Protein AF-A0A392MFS4-F1 (afdb_monomer)

Solvent-accessible surface area (backbone atoms only — not comparable to full-atom values): 7686 Å² total; per-residue (Å²): 94,66,75,61,54,63,69,28,68,50,50,80,44,49,64,61,54,54,52,50,51,74,78,34,101,73,82,87,88,83,79,65,91,85,29,40,59,89,65,44,57,63,48,52,55,49,51,51,30,42,76,70,75,42,29,65,76,42,67,48,78,45,77,26,94,39,60,69,55,13,51,52,50,22,45,50,45,16,55,57,68,74,38,50,62,40,19,36,90,84,20,51,30,9,28,42,44,92,99,48,70,30,62,41,92,83,51,72,31,38,39,34,21,26,37,59,61,59,67,63,48,46,73,75,36,83,75,56,96,79,79,72,135

Radius of gyration: 14.68 Å; Cα contacts (8 Å, |Δi|>4): 190; chains: 1; bounding box: 34×41×33 Å

Secondary structure (DSSP, 8-state):
-HHHHHHSGGGGGHHHHHHHHHH-S-------TTSSHHHHHHHHHHHHHHHTT-GGG--EEEEESSHHHHHHHHHHHHHHTTPPSTTSTT--EEEEETTEEE--SS-SS-EEEEES-HHHHHHH-TT-TT---

Structure (mmCIF, N/CA/C/O backbone):
data_AF-A0A392MFS4-F1
#
_entry.id   AF-A0A392MFS4-F1
#
loop_
_atom_site.group_PDB
_atom_site.id
_atom_site.type_symbol
_atom_site.label_atom_id
_atom_site.label_alt_id
_atom_site.label_comp_id
_atom_site.label_asym_id
_atom_site.label_entity_id
_atom_site.label_seq_id
_atom_site.pdbx_PDB_ins_code
_atom_site.Cartn_x
_atom_site.Cartn_y
_atom_site.Cartn_z
_atom_site.occupancy
_atom_site.B_iso_or_equiv
_atom_site.auth_seq_id
_atom_site.auth_comp_id
_atom_site.auth_asym_id
_atom_site.auth_atom_id
_atom_site.pdbx_PDB_model_num
ATOM 1 N N . MET A 1 1 ? 4.111 15.010 3.323 1.00 79.62 1 MET A N 1
ATOM 2 C CA . MET A 1 1 ? 3.203 14.155 2.524 1.00 79.62 1 MET A CA 1
ATOM 3 C C . MET A 1 1 ? 1.801 13.962 3.119 1.00 79.62 1 MET A C 1
ATOM 5 O O . MET A 1 1 ? 0.850 13.905 2.349 1.00 79.62 1 MET A O 1
ATOM 9 N N . LEU A 1 2 ? 1.613 13.951 4.448 1.00 78.75 2 LEU A N 1
ATOM 10 C CA . LEU A 1 2 ? 0.296 13.723 5.084 1.00 78.75 2 LEU A CA 1
ATOM 11 C C . LEU A 1 2 ? -0.837 14.661 4.619 1.00 78.75 2 LEU A C 1
ATOM 13 O O . LEU A 1 2 ? -1.942 14.196 4.357 1.00 78.75 2 LEU A O 1
ATOM 17 N N . LYS A 1 3 ? -0.561 15.963 4.438 1.00 83.00 3 LYS A N 1
ATOM 18 C CA . LYS A 1 3 ? -1.563 16.927 3.939 1.00 83.00 3 LYS A CA 1
ATOM 19 C C . LYS A 1 3 ? -2.103 16.554 2.555 1.00 83.00 3 LYS A C 1
ATOM 21 O O . LYS A 1 3 ? -3.292 16.689 2.321 1.00 83.00 3 LYS A O 1
ATOM 26 N N . PHE A 1 4 ? -1.246 16.055 1.662 1.00 88.81 4 PHE A N 1
ATOM 27 C CA . PHE A 1 4 ? -1.658 15.614 0.328 1.00 88.81 4 PHE A CA 1
ATOM 28 C C . PHE A 1 4 ? -2.504 14.337 0.401 1.00 88.81 4 PHE A C 1
ATOM 30 O O . PHE A 1 4 ? -3.558 14.268 -0.222 1.00 88.81 4 PHE A O 1
ATOM 37 N N . ARG A 1 5 ? -2.103 13.358 1.224 1.00 88.38 5 ARG A N 1
ATOM 38 C CA . ARG A 1 5 ? -2.870 12.114 1.421 1.00 88.38 5 ARG A CA 1
ATOM 39 C C . ARG A 1 5 ? -4.304 12.396 1.883 1.00 88.38 5 ARG A C 1
ATOM 41 O O . ARG A 1 5 ? -5.233 11.789 1.365 1.00 88.38 5 ARG A O 1
ATOM 48 N N . ALA A 1 6 ? -4.484 13.374 2.773 1.00 87.81 6 ALA A N 1
ATOM 49 C CA . ALA A 1 6 ? -5.797 13.797 3.260 1.00 87.81 6 ALA A CA 1
ATOM 50 C C . ALA A 1 6 ? -6.695 14.446 2.186 1.00 87.81 6 ALA A C 1
ATOM 52 O O . ALA A 1 6 ? -7.910 14.462 2.350 1.00 87.81 6 ALA A O 1
ATOM 53 N N . THR A 1 7 ? -6.125 14.961 1.089 1.00 91.75 7 THR A N 1
ATOM 54 C CA . THR A 1 7 ? -6.908 15.526 -0.029 1.00 91.75 7 THR A CA 1
ATOM 55 C C . THR A 1 7 ? -7.418 14.478 -1.016 1.00 91.75 7 THR A C 1
ATOM 57 O O . THR A 1 7 ? -8.242 14.799 -1.870 1.00 91.75 7 THR A O 1
ATOM 60 N N . LEU A 1 8 ? -6.940 13.232 -0.931 1.00 92.00 8 LEU A N 1
ATOM 61 C CA . LEU A 1 8 ? -7.372 12.175 -1.840 1.00 92.00 8 LEU A CA 1
ATOM 62 C C . LEU A 1 8 ? -8.801 11.732 -1.488 1.00 92.00 8 LEU A C 1
ATOM 64 O O . LEU A 1 8 ? -9.076 11.502 -0.309 1.00 92.00 8 LEU A O 1
ATOM 68 N N . PRO A 1 9 ? -9.692 11.518 -2.477 1.00 93.31 9 PRO A N 1
ATOM 69 C CA . PRO A 1 9 ? -11.083 11.134 -2.220 1.00 93.31 9 PRO A CA 1
ATOM 70 C C . PRO A 1 9 ? -11.230 9.926 -1.285 1.00 93.31 9 PRO A C 1
ATOM 72 O O . PRO A 1 9 ? -12.075 9.925 -0.392 1.00 93.31 9 PRO A O 1
ATOM 75 N N . ILE A 1 10 ? -10.355 8.923 -1.436 1.00 94.75 10 ILE A N 1
ATOM 76 C CA . ILE A 1 10 ? -10.374 7.696 -0.628 1.00 94.75 10 ILE A CA 1
ATOM 77 C C . ILE A 1 10 ? -10.093 7.934 0.864 1.00 94.75 10 ILE A C 1
ATOM 79 O O . ILE A 1 10 ? -10.452 7.094 1.683 1.00 94.75 10 ILE A O 1
ATOM 83 N N . ALA A 1 11 ? -9.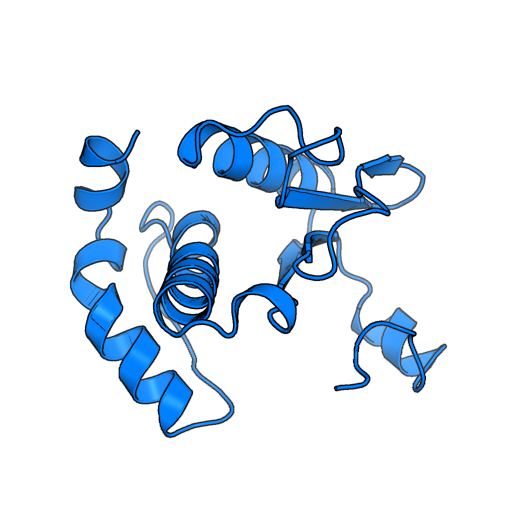466 9.055 1.239 1.00 93.38 11 ALA A N 1
ATOM 84 C CA . ALA A 1 11 ? -9.121 9.346 2.630 1.00 93.38 11 ALA A CA 1
ATOM 85 C C . ALA A 1 11 ? -10.360 9.521 3.515 1.00 93.38 11 ALA A C 1
ATOM 87 O O . ALA A 1 11 ? -10.340 9.117 4.676 1.00 93.38 11 ALA A O 1
ATOM 88 N N . THR A 1 12 ? -11.449 10.052 2.952 1.00 94.06 12 THR A N 1
ATOM 89 C CA . THR A 1 12 ? -12.733 10.199 3.659 1.00 94.06 12 THR A CA 1
ATOM 90 C C . THR A 1 12 ? -13.363 8.855 4.025 1.00 94.06 12 THR A C 1
ATOM 92 O O . THR A 1 12 ? -14.064 8.766 5.025 1.00 94.06 12 THR A O 1
ATOM 95 N N . LEU A 1 13 ? -13.043 7.799 3.271 1.00 94.69 13 LEU A N 1
ATOM 96 C CA . LEU A 1 13 ? -13.571 6.446 3.450 1.00 94.69 13 LEU A CA 1
ATOM 97 C C . LEU A 1 13 ? -12.673 5.561 4.331 1.00 94.69 13 LEU A C 1
ATOM 99 O O . LEU A 1 13 ? -12.950 4.372 4.470 1.00 94.69 13 LEU A O 1
ATOM 103 N N . LYS A 1 14 ? -11.586 6.097 4.919 1.00 94.94 14 LYS A N 1
ATOM 104 C CA . LYS A 1 14 ? -10.637 5.310 5.735 1.00 94.94 14 LYS A CA 1
ATOM 105 C C . LYS A 1 14 ? -11.357 4.519 6.835 1.00 94.94 14 LYS A C 1
ATOM 107 O O . LYS A 1 14 ? -11.104 3.327 6.971 1.00 94.94 14 LYS A O 1
ATOM 112 N N . GLY A 1 15 ? -12.223 5.183 7.606 1.00 95.38 15 GLY A N 1
ATOM 113 C CA . GLY A 1 15 ? -12.939 4.566 8.728 1.00 95.38 15 GLY A CA 1
ATOM 114 C C . GLY A 1 15 ? -13.837 3.416 8.278 1.00 95.38 15 GLY A C 1
ATOM 115 O O . GLY A 1 15 ? -13.697 2.303 8.777 1.00 95.38 15 GLY A O 1
ATOM 116 N N . ASP A 1 16 ? -14.671 3.667 7.269 1.00 95.69 16 ASP A N 1
ATOM 117 C CA . ASP A 1 16 ? -15.605 2.677 6.724 1.00 95.69 16 ASP A CA 1
ATOM 118 C C . ASP A 1 16 ? -14.872 1.455 6.158 1.00 95.69 16 ASP A C 1
ATOM 120 O O . ASP A 1 16 ? -15.244 0.319 6.436 1.00 95.69 16 ASP A O 1
ATOM 124 N N . ILE A 1 17 ? -13.784 1.671 5.408 1.00 95.75 17 ILE A N 1
ATOM 125 C CA . ILE A 1 17 ? -12.961 0.587 4.846 1.00 95.75 17 ILE A CA 1
ATOM 126 C C . ILE A 1 17 ? -12.417 -0.313 5.959 1.00 95.75 17 ILE A C 1
ATOM 128 O O . ILE A 1 17 ? -12.506 -1.536 5.855 1.00 95.75 17 ILE A O 1
ATOM 132 N N . LEU A 1 18 ? -11.854 0.282 7.016 1.00 95.69 18 LEU A N 1
ATOM 133 C CA . LEU A 1 18 ? -11.277 -0.467 8.133 1.00 95.69 18 LEU A CA 1
ATOM 134 C C . LEU A 1 18 ? -12.347 -1.194 8.946 1.00 95.69 18 LEU A C 1
ATOM 136 O O . LEU A 1 18 ? -12.119 -2.327 9.362 1.00 95.69 18 LEU A O 1
ATOM 140 N N . GLN A 1 19 ? -13.511 -0.577 9.153 1.00 96.06 19 GLN A N 1
ATOM 141 C CA . GLN A 1 19 ? -14.619 -1.219 9.851 1.00 96.06 19 GLN A CA 1
ATOM 142 C C . GLN A 1 19 ? -15.157 -2.417 9.061 1.00 96.06 19 GLN A C 1
ATOM 144 O O . GLN A 1 19 ? -15.259 -3.511 9.611 1.00 96.06 19 GLN A O 1
ATOM 149 N N . ILE A 1 20 ? -15.430 -2.248 7.764 1.00 96.12 20 ILE A N 1
ATOM 150 C CA . ILE A 1 20 ? -15.969 -3.331 6.931 1.00 96.12 20 ILE A CA 1
ATOM 151 C C . ILE A 1 20 ? -14.979 -4.501 6.857 1.00 96.12 20 ILE A C 1
ATOM 153 O O . ILE A 1 20 ? -15.406 -5.648 6.951 1.00 96.12 20 ILE A O 1
ATOM 157 N N . LEU A 1 21 ? -13.670 -4.236 6.755 1.00 92.94 21 LEU A N 1
ATOM 158 C CA . LEU A 1 21 ? -12.632 -5.279 6.766 1.00 92.94 21 LEU A CA 1
ATOM 159 C C . LEU A 1 21 ? -12.494 -6.011 8.109 1.00 92.94 21 LEU A C 1
ATOM 161 O O . LEU A 1 21 ? -12.042 -7.150 8.123 1.00 92.94 21 LEU A O 1
ATOM 165 N N . LYS A 1 22 ? -12.866 -5.392 9.237 1.00 92.75 22 LYS A N 1
ATOM 166 C CA . LYS A 1 22 ? -12.910 -6.089 10.538 1.00 92.75 22 LYS A CA 1
ATOM 167 C C . LYS A 1 22 ? -14.065 -7.088 10.610 1.00 92.75 22 LYS A C 1
ATOM 169 O O . LYS A 1 22 ? -13.972 -8.073 11.334 1.00 92.75 22 LYS A O 1
ATOM 174 N N . GLU A 1 23 ? -15.145 -6.817 9.884 1.00 95.81 23 GLU A N 1
ATOM 175 C CA . GLU A 1 23 ? -16.374 -7.616 9.896 1.00 95.81 23 GLU A CA 1
ATOM 176 C C . GLU A 1 23 ? -16.450 -8.617 8.726 1.00 95.81 23 GLU A C 1
ATOM 178 O O . GLU A 1 23 ? -17.281 -9.523 8.754 1.00 95.81 23 GLU A O 1
ATOM 183 N N . ASN A 1 24 ? -15.606 -8.468 7.696 1.00 94.62 24 ASN A N 1
ATOM 184 C CA . ASN A 1 24 ? -15.672 -9.243 6.455 1.00 94.62 24 ASN A CA 1
ATOM 185 C C . ASN A 1 24 ? -14.276 -9.614 5.937 1.00 94.62 24 ASN A C 1
ATOM 187 O O . ASN A 1 24 ? -13.398 -8.761 5.834 1.00 94.62 24 ASN A O 1
ATOM 191 N N . ASP A 1 25 ? -14.118 -10.854 5.466 1.00 92.00 25 ASP A N 1
ATOM 192 C CA . ASP A 1 25 ? -12.864 -11.332 4.858 1.00 92.00 25 ASP A CA 1
ATOM 193 C C . ASP A 1 25 ? -12.561 -10.687 3.492 1.00 92.00 25 ASP A C 1
ATOM 195 O O . ASP A 1 25 ? -11.421 -10.689 3.023 1.00 92.00 25 ASP A O 1
ATOM 199 N N . VAL A 1 26 ? -13.589 -10.162 2.813 1.00 92.94 26 VAL A N 1
ATOM 200 C CA . VAL A 1 26 ? -13.489 -9.632 1.448 1.00 92.94 26 VAL A CA 1
ATOM 201 C C . VAL A 1 26 ? -14.183 -8.278 1.351 1.00 92.94 26 VAL A C 1
ATOM 203 O O . VAL A 1 26 ? -15.360 -8.142 1.675 1.00 92.94 26 VAL A O 1
ATOM 206 N N . LEU A 1 27 ? -13.464 -7.288 0.815 1.00 93.31 27 LEU A N 1
ATOM 207 C CA . LEU A 1 27 ? -13.977 -5.954 0.507 1.00 93.31 27 LEU A CA 1
ATOM 208 C C . LEU A 1 27 ? -13.708 -5.604 -0.961 1.00 93.31 27 LEU A C 1
ATOM 210 O O . LEU A 1 27 ? -12.587 -5.744 -1.454 1.00 93.31 27 LEU A O 1
ATOM 214 N N . VAL A 1 28 ? -14.722 -5.067 -1.641 1.00 93.94 28 VAL A N 1
ATOM 215 C CA . VAL A 1 28 ? -14.586 -4.498 -2.988 1.00 93.94 28 VAL A CA 1
ATOM 216 C C . VAL A 1 28 ? -14.559 -2.975 -2.891 1.00 93.94 28 VAL A C 1
ATOM 218 O O . VAL A 1 28 ? -15.553 -2.350 -2.536 1.00 93.94 28 VAL A O 1
ATOM 221 N N . VAL A 1 29 ? -13.420 -2.366 -3.235 1.00 91.75 29 VAL A N 1
ATOM 222 C CA . VAL A 1 29 ? -13.252 -0.904 -3.229 1.00 91.75 29 VAL A CA 1
ATOM 223 C C . VAL A 1 29 ? -13.338 -0.355 -4.651 1.00 91.75 29 VAL A C 1
ATOM 225 O O . VAL A 1 29 ? -12.399 -0.474 -5.443 1.00 91.75 29 VAL A O 1
ATOM 228 N N . CYS A 1 30 ? -14.451 0.304 -4.963 1.00 92.94 30 CYS A N 1
ATOM 229 C CA . CYS A 1 30 ? -14.670 0.980 -6.240 1.00 92.94 30 CYS A CA 1
ATOM 230 C C . CYS A 1 30 ? -14.317 2.470 -6.149 1.00 92.94 30 CYS A C 1
ATOM 232 O O . CYS A 1 30 ? -14.504 3.115 -5.123 1.00 92.94 30 CYS A O 1
ATOM 234 N N . GLY A 1 31 ? -13.807 3.042 -7.238 1.00 90.12 31 GLY A N 1
ATOM 235 C CA . GLY A 1 31 ? -13.586 4.484 -7.336 1.00 90.12 31 GLY A CA 1
ATOM 236 C C . GLY A 1 31 ? -12.818 4.859 -8.594 1.00 90.12 31 GLY A C 1
ATOM 237 O O . GLY A 1 31 ? -12.182 4.007 -9.215 1.00 90.12 31 GLY A O 1
ATOM 238 N N . GLU A 1 32 ? -12.799 6.141 -8.929 1.00 92.56 32 GLU A N 1
ATOM 239 C CA . GLU A 1 32 ? -12.172 6.648 -10.154 1.00 92.56 32 GLU A CA 1
ATOM 240 C C . GLU A 1 32 ? -10.637 6.545 -10.149 1.00 92.56 32 GLU A C 1
ATOM 242 O O . GLU A 1 32 ? -9.987 6.425 -9.102 1.00 92.56 32 GLU A O 1
ATOM 247 N N . THR A 1 33 ? -10.021 6.570 -11.331 1.00 90.38 33 THR A N 1
ATOM 248 C CA . THR A 1 33 ? -8.560 6.674 -11.456 1.00 90.38 33 THR A CA 1
ATOM 249 C C . THR A 1 33 ? -8.078 7.958 -10.781 1.00 90.38 33 THR A C 1
ATOM 251 O O . THR A 1 33 ? -8.679 9.010 -10.944 1.00 90.38 33 THR A O 1
ATOM 254 N N . GLY A 1 34 ? -6.999 7.878 -9.999 1.00 90.00 34 GLY A N 1
ATOM 255 C CA . GLY A 1 34 ? -6.495 9.024 -9.231 1.00 90.00 34 GLY A CA 1
ATOM 256 C C . GLY A 1 34 ? -7.158 9.222 -7.864 1.00 90.00 34 GLY A C 1
ATOM 257 O O . GLY A 1 34 ? -6.667 10.020 -7.075 1.00 90.00 34 GLY A O 1
ATOM 258 N N . SER A 1 35 ? -8.181 8.435 -7.507 1.00 92.31 35 SER A N 1
ATOM 259 C CA . SER A 1 35 ? -8.829 8.548 -6.189 1.00 92.31 35 SER A CA 1
ATOM 260 C C . SER A 1 35 ? -7.945 8.135 -5.000 1.00 92.31 35 SER A C 1
ATOM 262 O O . SER A 1 35 ? -8.325 8.352 -3.854 1.00 92.31 35 SER A O 1
ATOM 264 N N . GLY A 1 36 ? -6.779 7.529 -5.260 1.00 92.94 36 GLY A N 1
ATOM 265 C CA . GLY A 1 36 ? -5.801 7.127 -4.243 1.00 92.94 36 GLY A CA 1
ATOM 266 C C . GLY A 1 36 ? -5.888 5.670 -3.778 1.00 92.94 36 GLY A C 1
ATOM 267 O O . GLY A 1 36 ? -5.116 5.278 -2.915 1.00 92.94 36 GLY A O 1
ATOM 268 N N . LYS A 1 37 ? -6.778 4.838 -4.341 1.00 93.88 37 LYS A N 1
ATOM 269 C CA . LYS A 1 37 ? -7.007 3.447 -3.877 1.00 93.88 37 LYS A CA 1
ATOM 270 C C . LYS A 1 37 ? -5.721 2.633 -3.708 1.00 93.88 37 LYS A C 1
ATOM 272 O O . LYS A 1 37 ? -5.451 2.119 -2.632 1.00 93.88 37 LYS A O 1
ATOM 277 N N . THR A 1 38 ? -4.924 2.549 -4.773 1.00 92.88 38 THR A N 1
ATOM 278 C CA . THR A 1 38 ? -3.729 1.697 -4.845 1.00 92.88 38 THR A CA 1
ATOM 279 C C . THR A 1 38 ? -2.633 2.105 -3.863 1.00 92.88 38 THR A C 1
ATOM 281 O O . THR A 1 38 ? -1.900 1.241 -3.394 1.00 92.88 38 THR A O 1
ATOM 284 N N . THR A 1 39 ? -2.519 3.398 -3.549 1.00 93.44 39 THR A N 1
ATOM 285 C CA . THR A 1 39 ? -1.502 3.896 -2.617 1.00 93.44 39 THR A CA 1
ATOM 286 C C . THR A 1 39 ? -2.022 3.961 -1.185 1.00 93.44 39 THR A C 1
ATOM 288 O O . THR A 1 39 ? -1.265 3.662 -0.272 1.00 93.44 39 THR A O 1
ATOM 291 N N . GLN A 1 40 ? -3.292 4.313 -0.959 1.00 95.06 40 GLN A N 1
ATOM 292 C CA . GLN A 1 40 ? -3.794 4.639 0.381 1.00 95.06 40 GLN A CA 1
ATOM 293 C C . GLN A 1 40 ? -4.471 3.483 1.117 1.00 95.06 40 GLN A C 1
ATOM 295 O O . GLN A 1 40 ? -4.187 3.303 2.295 1.00 95.06 40 GLN A O 1
ATOM 300 N N . VAL A 1 41 ? -5.331 2.690 0.461 1.00 94.88 41 VAL A N 1
ATOM 301 C CA . VAL A 1 41 ? -6.071 1.594 1.133 1.00 94.88 41 VAL A CA 1
ATOM 302 C C . VAL A 1 41 ? -5.129 0.662 1.894 1.00 94.88 41 VAL A C 1
ATOM 304 O O . VAL A 1 41 ? -5.376 0.388 3.067 1.00 94.88 41 VAL A O 1
ATOM 307 N N . PRO A 1 42 ? -4.010 0.227 1.297 1.00 93.56 42 PRO A N 1
ATOM 308 C CA . PRO A 1 42 ? -3.124 -0.677 1.998 1.00 93.56 42 PRO A CA 1
ATOM 309 C C . PRO A 1 42 ? -2.353 0.000 3.145 1.00 93.56 42 PRO A C 1
ATOM 311 O O . PRO A 1 42 ? -2.087 -0.631 4.165 1.00 93.56 42 PRO A O 1
ATOM 314 N N . GLN A 1 43 ? -2.036 1.295 3.009 1.00 93.31 43 GLN A N 1
ATOM 315 C CA . GLN A 1 43 ? -1.452 2.082 4.097 1.00 93.31 43 GLN A CA 1
ATOM 316 C C . GLN A 1 43 ? -2.432 2.229 5.264 1.00 93.31 43 GLN A C 1
ATOM 318 O O . GLN A 1 43 ? -2.000 2.159 6.403 1.00 93.31 43 GLN A O 1
ATOM 323 N N . PHE A 1 44 ? -3.737 2.376 5.009 1.00 94.88 44 PHE A N 1
ATOM 324 C CA . PHE A 1 44 ? -4.738 2.444 6.077 1.00 94.88 44 PHE A CA 1
ATOM 325 C C . PHE A 1 44 ? -4.751 1.175 6.927 1.00 94.88 44 PHE A C 1
ATOM 327 O O . PHE A 1 44 ? -4.784 1.277 8.148 1.00 94.88 44 PHE A O 1
ATOM 334 N N . ILE A 1 45 ? -4.685 0.005 6.284 1.00 93.44 45 ILE A N 1
ATOM 335 C CA . ILE A 1 45 ? -4.643 -1.297 6.966 1.00 93.44 45 ILE A CA 1
ATOM 336 C C . ILE A 1 45 ? -3.351 -1.428 7.779 1.00 93.44 45 ILE A C 1
ATOM 338 O O . ILE A 1 45 ? -3.386 -1.841 8.935 1.00 93.44 45 ILE A O 1
ATOM 342 N N . LEU A 1 46 ? -2.208 -1.055 7.193 1.00 91.31 46 LEU A N 1
ATOM 343 C CA . LEU A 1 46 ? -0.924 -1.098 7.892 1.00 91.31 46 LEU A CA 1
ATOM 344 C C . LEU A 1 46 ? -0.911 -0.168 9.111 1.00 91.31 46 LEU A C 1
ATOM 346 O O . LEU A 1 46 ? -0.517 -0.596 10.192 1.00 91.31 46 LEU A O 1
ATOM 350 N N . ASP A 1 47 ? -1.349 1.079 8.932 1.00 92.75 47 ASP A N 1
ATOM 351 C CA . ASP A 1 47 ? -1.387 2.091 9.986 1.00 92.75 47 ASP A CA 1
ATOM 352 C C . ASP A 1 47 ? -2.297 1.624 11.143 1.00 92.75 47 ASP A C 1
ATOM 354 O O . ASP A 1 47 ? -1.864 1.650 12.290 1.00 92.75 47 ASP A O 1
ATOM 358 N N . GLU A 1 48 ? -3.485 1.075 10.854 1.00 93.88 48 GLU A N 1
ATOM 359 C CA . GLU A 1 48 ? -4.395 0.505 11.868 1.00 93.88 48 GLU A CA 1
ATOM 360 C C . GLU A 1 48 ? -3.755 -0.657 12.647 1.00 93.88 48 GLU A C 1
ATOM 362 O O . GLU A 1 48 ? -3.877 -0.739 13.871 1.00 93.88 48 GLU A O 1
ATOM 367 N N . MET A 1 49 ? -3.053 -1.561 11.957 1.00 90.75 49 MET A N 1
ATOM 368 C CA . MET A 1 49 ? -2.388 -2.696 12.602 1.00 90.75 49 MET A CA 1
ATOM 369 C C . MET A 1 49 ? -1.226 -2.242 13.489 1.00 90.75 49 MET A C 1
ATOM 371 O O . MET A 1 49 ? -1.041 -2.792 14.576 1.00 90.75 49 MET A O 1
ATOM 375 N N . ILE A 1 50 ? -0.461 -1.232 13.061 1.00 89.94 50 ILE A N 1
ATOM 376 C CA . ILE A 1 50 ? 0.599 -0.616 13.870 1.00 89.94 50 ILE A CA 1
ATOM 377 C C . ILE A 1 50 ? -0.005 0.062 15.106 1.00 89.94 50 ILE A C 1
ATOM 379 O O . ILE A 1 50 ? 0.445 -0.213 16.218 1.00 89.94 50 ILE A O 1
ATOM 383 N N . GLU A 1 51 ? -1.037 0.890 14.927 1.00 92.00 51 GLU A N 1
ATOM 384 C CA . GLU A 1 51 ? -1.740 1.595 16.010 1.00 92.00 51 GLU A CA 1
ATOM 385 C C . GLU A 1 51 ? -2.363 0.616 17.019 1.00 92.00 51 GLU A C 1
ATOM 387 O O . GLU A 1 51 ? -2.331 0.856 18.224 1.00 92.00 51 GLU A O 1
ATOM 392 N N . SER A 1 52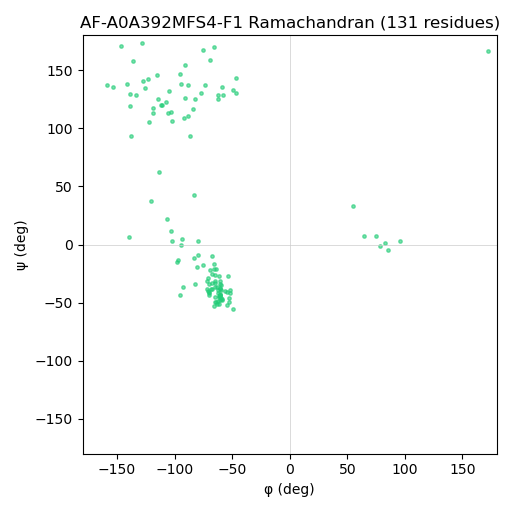 ? -2.836 -0.538 16.544 1.00 91.81 52 SER A N 1
ATOM 393 C CA . SER A 1 52 ? -3.390 -1.610 17.379 1.00 91.81 52 SER A CA 1
ATOM 394 C C . SER A 1 52 ? -2.326 -2.496 18.044 1.00 91.81 52 SER A C 1
ATOM 396 O O . SER A 1 52 ? -2.680 -3.488 18.677 1.00 91.81 52 SER A O 1
ATOM 398 N N . GLY A 1 53 ? -1.029 -2.215 17.873 1.00 89.50 53 GLY A N 1
ATOM 399 C CA . GLY A 1 53 ? 0.071 -3.013 18.436 1.00 89.50 53 GLY A CA 1
ATOM 400 C C . GLY A 1 53 ? 0.329 -4.353 17.732 1.00 89.50 53 GLY A C 1
ATOM 401 O O . GLY A 1 53 ? 1.164 -5.135 18.179 1.00 89.50 53 GLY A O 1
ATOM 402 N N . HIS A 1 54 ? -0.345 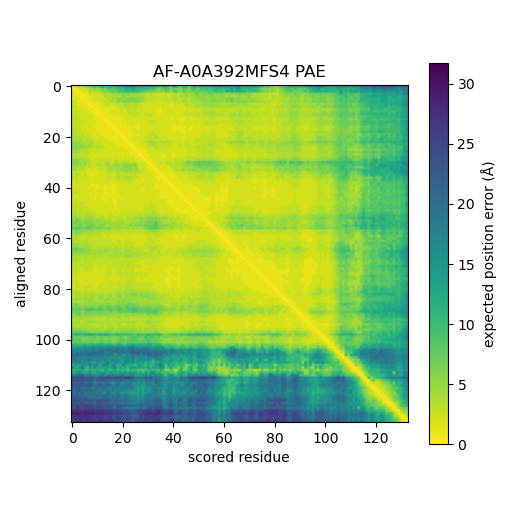-4.615 16.611 1.00 87.12 54 HIS A N 1
ATOM 403 C CA . HIS A 1 54 ? -0.228 -5.841 15.814 1.00 87.12 54 HIS A CA 1
ATOM 404 C C . HIS A 1 54 ? 0.606 -5.645 14.539 1.00 87.12 54 HIS A C 1
ATOM 406 O O . HIS A 1 54 ? 0.637 -6.524 13.678 1.00 87.12 54 HIS A O 1
ATOM 412 N N . GLY A 1 55 ? 1.304 -4.511 14.410 1.00 83.94 55 GLY A N 1
ATOM 413 C CA . GLY A 1 55 ? 2.088 -4.166 13.223 1.00 83.94 55 GLY A CA 1
ATOM 414 C C . GLY A 1 55 ? 3.056 -5.278 12.824 1.00 83.94 55 GLY A C 1
ATOM 415 O O . GLY A 1 55 ? 3.110 -5.633 11.650 1.00 83.94 55 GLY A O 1
ATOM 416 N N . GLY A 1 56 ? 3.730 -5.903 13.799 1.00 81.50 56 GLY A N 1
ATOM 417 C CA . GLY A 1 56 ? 4.657 -7.030 13.609 1.00 81.50 56 GLY A CA 1
ATOM 418 C C . GLY A 1 56 ? 4.078 -8.229 12.847 1.00 81.50 56 GLY A C 1
ATOM 419 O O . GLY A 1 56 ? 4.818 -8.931 12.174 1.00 81.50 56 GLY A O 1
ATOM 420 N N . HIS A 1 57 ? 2.763 -8.439 12.899 1.00 81.44 57 HIS A N 1
ATOM 421 C CA . HIS A 1 57 ? 2.085 -9.559 12.237 1.00 81.44 57 HIS A CA 1
ATOM 422 C C . HIS A 1 57 ? 1.376 -9.143 10.937 1.00 81.44 57 HIS A C 1
ATOM 424 O O . HIS A 1 57 ? 0.695 -9.948 10.305 1.00 81.44 57 HIS A O 1
ATOM 430 N N . CYS A 1 58 ? 1.502 -7.878 10.525 1.00 84.50 58 CYS A N 1
ATOM 431 C CA . CYS A 1 58 ? 0.832 -7.354 9.344 1.00 84.50 58 CYS A CA 1
ATOM 432 C C . CYS A 1 58 ? 1.685 -7.567 8.087 1.00 84.50 58 CYS A C 1
ATOM 434 O O . CYS A 1 58 ? 2.715 -6.918 7.899 1.00 84.50 58 CYS A O 1
ATOM 436 N N . ASN A 1 59 ? 1.230 -8.453 7.200 1.00 83.56 59 ASN A N 1
ATOM 437 C CA . ASN A 1 59 ? 1.839 -8.683 5.893 1.00 83.56 59 ASN A CA 1
ATOM 438 C C . ASN A 1 59 ? 0.831 -8.357 4.789 1.00 83.56 59 ASN A C 1
ATOM 440 O O . ASN A 1 59 ? -0.181 -9.045 4.638 1.00 83.56 59 ASN A O 1
ATOM 444 N N . ILE A 1 60 ? 1.109 -7.312 4.007 1.00 87.50 60 ILE A N 1
ATOM 445 C CA . ILE A 1 60 ? 0.199 -6.836 2.962 1.00 87.50 60 ILE A CA 1
ATOM 446 C C . ILE A 1 60 ? 0.840 -7.047 1.598 1.00 87.50 60 ILE A C 1
ATOM 448 O O . ILE A 1 60 ? 1.934 -6.557 1.311 1.00 87.50 60 ILE A O 1
ATOM 452 N N . ILE A 1 61 ? 0.114 -7.741 0.724 1.00 88.12 61 ILE A N 1
ATOM 453 C CA . ILE A 1 61 ? 0.520 -7.974 -0.658 1.00 88.12 61 ILE A CA 1
ATOM 454 C C . ILE A 1 61 ? -0.425 -7.216 -1.579 1.00 88.12 61 ILE A C 1
ATOM 456 O O . ILE A 1 61 ? -1.623 -7.482 -1.621 1.00 88.12 61 ILE A O 1
ATOM 460 N N . CYS A 1 62 ? 0.132 -6.302 -2.367 1.00 87.69 62 CYS A N 1
ATOM 461 C CA . CYS A 1 62 ? -0.611 -5.573 -3.387 1.00 87.69 62 CYS A CA 1
ATOM 462 C C . CYS A 1 62 ? -0.159 -5.996 -4.775 1.00 87.69 62 CYS A C 1
ATOM 464 O O . CYS A 1 62 ? 1.003 -5.827 -5.141 1.00 87.69 62 CYS A O 1
ATOM 466 N N . THR A 1 63 ? -1.079 -6.524 -5.572 1.00 86.81 63 THR A N 1
ATOM 467 C CA . THR A 1 63 ? -0.775 -6.980 -6.927 1.00 86.81 63 THR A CA 1
ATOM 468 C C . THR A 1 63 ? -0.924 -5.856 -7.944 1.00 86.81 63 THR A C 1
ATOM 470 O O . THR A 1 63 ? -1.905 -5.116 -7.918 1.00 86.81 63 THR A O 1
ATOM 473 N N . GLN A 1 64 ? 0.016 -5.758 -8.877 1.00 87.75 64 GLN A N 1
ATOM 474 C CA . GLN A 1 64 ? -0.030 -4.848 -10.018 1.00 87.75 64 GLN A CA 1
ATOM 475 C C . GLN A 1 64 ? 0.099 -5.632 -11.331 1.00 87.75 64 GLN A C 1
ATOM 477 O O . GLN A 1 64 ? 0.877 -6.585 -11.404 1.00 87.75 64 GLN A O 1
ATOM 482 N N . PRO A 1 65 ? -0.612 -5.238 -12.401 1.00 85.31 65 PRO A N 1
ATOM 483 C CA . PRO A 1 65 ? -0.542 -5.936 -13.685 1.00 85.31 65 PRO A CA 1
ATOM 484 C C . PRO A 1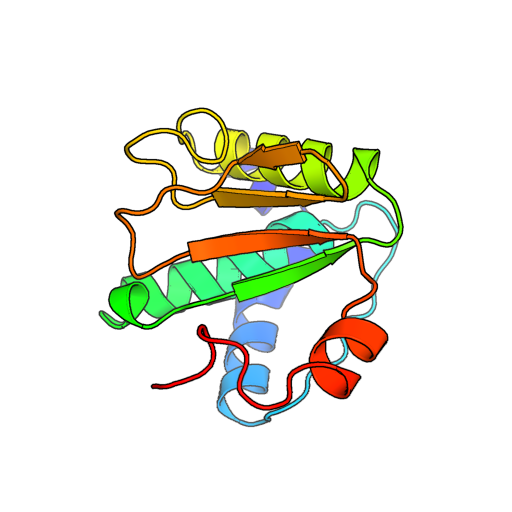 65 ? 0.750 -5.644 -14.464 1.00 85.31 65 PRO A C 1
ATOM 486 O O . PRO A 1 65 ? 1.086 -6.364 -15.399 1.00 85.31 65 PRO A O 1
ATOM 489 N N . ARG A 1 66 ? 1.481 -4.571 -14.125 1.00 88.69 66 ARG A N 1
ATOM 490 C CA . ARG A 1 66 ? 2.682 -4.129 -14.856 1.00 88.69 66 ARG A CA 1
ATOM 491 C C . ARG A 1 66 ? 3.871 -3.958 -13.918 1.00 88.69 66 ARG A C 1
ATOM 493 O O . ARG A 1 66 ? 3.724 -3.394 -12.838 1.00 88.69 66 ARG A O 1
ATOM 500 N N . ARG A 1 67 ? 5.066 -4.360 -14.378 1.00 88.25 67 ARG A N 1
ATOM 501 C CA . ARG A 1 67 ? 6.337 -4.230 -13.631 1.00 88.25 67 ARG A CA 1
ATOM 502 C C . ARG A 1 67 ? 6.616 -2.812 -13.174 1.00 88.25 67 ARG A C 1
ATOM 504 O O . ARG A 1 67 ? 6.801 -2.589 -11.985 1.00 88.25 67 ARG A O 1
ATOM 511 N N . ILE A 1 68 ? 6.556 -1.868 -14.106 1.00 90.56 68 ILE A N 1
ATOM 512 C CA . ILE A 1 68 ? 6.805 -0.460 -13.804 1.00 90.56 68 ILE A CA 1
ATOM 513 C C . ILE A 1 68 ? 5.820 0.095 -12.768 1.00 90.56 68 ILE A C 1
ATOM 515 O O . ILE A 1 68 ? 6.229 0.866 -11.918 1.00 90.56 68 ILE A O 1
ATOM 519 N N . ALA A 1 69 ? 4.561 -0.366 -12.775 1.00 90.62 69 ALA A N 1
ATOM 520 C CA . ALA A 1 69 ? 3.560 0.065 -11.805 1.00 90.62 69 ALA A CA 1
ATOM 521 C C . ALA A 1 69 ? 3.854 -0.466 -10.394 1.00 90.62 69 ALA A C 1
ATOM 523 O O . ALA A 1 69 ? 3.705 0.273 -9.430 1.00 90.62 69 ALA A O 1
ATOM 524 N N . ALA A 1 70 ? 4.296 -1.721 -10.253 1.00 88.88 70 ALA A N 1
ATOM 525 C CA . ALA A 1 70 ? 4.677 -2.258 -8.943 1.00 88.88 70 ALA A CA 1
ATOM 526 C C . ALA A 1 70 ? 5.847 -1.486 -8.324 1.00 88.88 70 ALA A C 1
ATOM 528 O O . ALA A 1 70 ? 5.783 -1.127 -7.152 1.00 88.88 70 ALA A O 1
ATOM 529 N N . ILE A 1 71 ? 6.877 -1.207 -9.127 1.00 91.12 71 ILE A N 1
ATOM 530 C CA . ILE A 1 71 ? 8.065 -0.466 -8.690 1.00 91.12 71 ILE A CA 1
ATOM 531 C C . ILE A 1 71 ? 7.678 0.974 -8.335 1.00 91.12 71 ILE A C 1
ATOM 533 O O . ILE A 1 71 ? 7.886 1.399 -7.203 1.00 91.12 71 ILE A O 1
ATOM 537 N N . SER A 1 72 ? 7.011 1.689 -9.249 1.00 93.56 72 SER A N 1
ATOM 538 C CA . SER A 1 72 ? 6.660 3.098 -9.042 1.00 93.56 72 SER A CA 1
ATOM 539 C C . SER A 1 72 ? 5.710 3.308 -7.865 1.00 93.56 72 SER A C 1
ATOM 541 O O . SER A 1 72 ? 5.794 4.316 -7.172 1.00 93.56 72 SER A O 1
ATOM 543 N N . VAL A 1 73 ? 4.769 2.382 -7.642 1.00 93.81 73 VAL A N 1
ATOM 544 C CA . VAL A 1 73 ? 3.857 2.463 -6.495 1.00 93.81 73 VAL A CA 1
ATOM 545 C C . VAL A 1 73 ? 4.615 2.203 -5.195 1.00 93.81 73 VAL A C 1
ATOM 547 O O . VAL A 1 73 ? 4.391 2.932 -4.235 1.00 93.81 73 VAL A O 1
ATOM 550 N N . ALA A 1 74 ? 5.527 1.226 -5.158 1.00 91.75 74 ALA A N 1
ATOM 551 C CA . ALA A 1 74 ? 6.353 0.979 -3.978 1.00 91.75 74 ALA A CA 1
ATOM 552 C C . ALA A 1 74 ? 7.213 2.199 -3.622 1.00 91.75 74 ALA A C 1
ATOM 554 O O . ALA A 1 74 ? 7.198 2.642 -2.478 1.00 91.75 74 ALA A O 1
ATOM 555 N N . GLU A 1 75 ? 7.896 2.785 -4.606 1.00 93.38 75 GLU A N 1
ATOM 556 C CA . GLU A 1 75 ? 8.690 4.007 -4.422 1.00 93.38 75 GLU A CA 1
ATOM 557 C C . GLU A 1 75 ? 7.823 5.173 -3.945 1.00 93.38 75 GLU A C 1
ATOM 559 O O . GLU A 1 75 ? 8.164 5.849 -2.976 1.00 93.38 75 GLU A O 1
ATOM 564 N N . ARG A 1 76 ? 6.659 5.373 -4.576 1.00 93.62 76 ARG A N 1
ATOM 565 C CA . ARG A 1 76 ? 5.717 6.426 -4.189 1.00 93.62 76 ARG A CA 1
ATOM 566 C C . ARG A 1 76 ? 5.226 6.261 -2.755 1.00 93.62 76 ARG A C 1
ATOM 568 O O . ARG A 1 76 ? 5.099 7.251 -2.044 1.00 93.62 76 ARG A O 1
ATOM 575 N N . VAL A 1 77 ? 4.910 5.037 -2.341 1.00 93.69 77 VAL A N 1
ATOM 576 C CA . VAL A 1 77 ? 4.405 4.763 -0.991 1.00 93.69 77 VAL A CA 1
ATOM 577 C C . VAL A 1 77 ? 5.516 4.910 0.048 1.00 93.69 77 VAL A C 1
ATOM 579 O O . VAL A 1 77 ? 5.254 5.482 1.100 1.00 93.69 77 VAL A O 1
ATOM 582 N N . ALA A 1 78 ? 6.751 4.494 -0.251 1.00 92.12 78 ALA A N 1
ATOM 583 C CA . ALA A 1 78 ? 7.899 4.757 0.620 1.00 92.12 78 ALA A CA 1
ATOM 584 C C . ALA A 1 78 ? 8.107 6.270 0.832 1.00 92.12 78 ALA A C 1
ATOM 586 O O . ALA A 1 78 ? 8.179 6.732 1.971 1.00 92.12 78 ALA A O 1
ATOM 587 N N . ASP A 1 79 ? 8.074 7.059 -0.246 1.00 93.12 79 ASP A N 1
ATOM 588 C CA . ASP A 1 79 ? 8.177 8.524 -0.193 1.00 93.12 79 ASP A CA 1
ATOM 589 C C . ASP A 1 79 ? 7.014 9.167 0.593 1.00 93.12 79 ASP A C 1
ATOM 591 O O . ASP A 1 79 ? 7.208 10.038 1.443 1.00 93.12 79 ASP A O 1
ATOM 595 N N . GLU A 1 80 ? 5.782 8.685 0.401 1.00 92.81 80 GLU A N 1
ATOM 596 C CA . GLU A 1 80 ? 4.612 9.137 1.167 1.00 92.81 80 GLU A CA 1
ATOM 597 C C . GLU A 1 80 ? 4.723 8.881 2.678 1.00 92.81 80 GLU A C 1
ATOM 599 O O . GLU A 1 80 ? 4.114 9.625 3.463 1.00 92.81 80 GLU A O 1
ATOM 604 N N . ARG A 1 81 ? 5.491 7.860 3.074 1.00 90.44 81 ARG A N 1
ATOM 605 C CA . ARG A 1 81 ? 5.776 7.482 4.466 1.00 90.44 81 ARG A CA 1
ATOM 606 C C . ARG A 1 81 ? 7.078 8.073 5.008 1.00 90.44 81 ARG A C 1
ATOM 608 O O . ARG A 1 81 ? 7.380 7.866 6.179 1.00 90.44 81 ARG A O 1
ATOM 615 N N . CYS A 1 82 ? 7.804 8.846 4.198 1.00 92.56 82 CYS A N 1
ATOM 616 C CA . CYS A 1 82 ? 9.144 9.338 4.524 1.00 92.56 82 CYS A CA 1
ATOM 617 C C . CYS A 1 82 ? 10.120 8.198 4.879 1.00 92.56 82 CYS A C 1
ATOM 619 O O . CYS A 1 82 ? 10.995 8.365 5.729 1.00 92.56 82 CYS A O 1
ATOM 621 N N . GLU A 1 83 ? 9.948 7.037 4.249 1.00 90.19 83 GLU A N 1
ATOM 622 C CA . GLU A 1 83 ? 10.824 5.879 4.398 1.00 90.19 83 GLU A CA 1
ATOM 623 C C . GLU A 1 83 ? 11.938 5.916 3.339 1.00 90.19 83 GLU A C 1
ATOM 625 O O . GLU A 1 83 ? 11.767 6.514 2.270 1.00 90.19 83 GLU A O 1
ATOM 630 N N . PRO A 1 84 ? 13.095 5.283 3.604 1.00 90.94 84 PRO A N 1
ATOM 631 C CA . PRO A 1 84 ? 14.123 5.116 2.588 1.00 90.94 84 PRO A CA 1
ATOM 632 C C . PRO A 1 84 ? 13.623 4.204 1.453 1.00 90.94 84 PRO A C 1
ATOM 634 O O . PRO A 1 84 ? 12.553 3.590 1.537 1.00 90.94 84 PRO A O 1
ATOM 637 N N . SER A 1 85 ? 14.394 4.147 0.363 1.00 90.25 85 SER A N 1
ATOM 638 C CA . SER A 1 85 ? 14.023 3.435 -0.868 1.00 90.25 85 SER A CA 1
ATOM 639 C C . SER A 1 85 ? 13.490 2.023 -0.588 1.00 90.25 85 SER A C 1
ATOM 641 O O . SER A 1 85 ? 14.038 1.355 0.292 1.00 90.25 85 SER A O 1
ATOM 643 N N . PRO A 1 86 ? 12.492 1.525 -1.344 1.00 89.44 86 PRO A N 1
ATOM 644 C CA . PRO A 1 86 ? 11.903 0.219 -1.074 1.00 89.44 86 PRO A CA 1
ATOM 645 C C . PRO A 1 86 ? 12.963 -0.871 -0.897 1.00 89.44 86 PRO A C 1
ATOM 647 O O . PRO A 1 86 ? 13.894 -0.970 -1.693 1.00 89.44 86 PRO A O 1
ATOM 650 N N . GLY A 1 87 ? 12.825 -1.688 0.143 1.00 84.56 87 GLY A N 1
ATOM 651 C CA . GLY A 1 87 ? 13.729 -2.799 0.437 1.00 84.56 87 GLY A CA 1
ATOM 652 C C . GLY A 1 87 ? 15.069 -2.447 1.092 1.00 84.56 87 GLY A C 1
ATOM 653 O O . GLY A 1 87 ? 15.817 -3.377 1.389 1.00 84.56 87 GLY A O 1
ATOM 654 N N . SER A 1 88 ? 15.378 -1.171 1.344 1.00 86.81 88 SER A N 1
ATOM 655 C CA . SER A 1 88 ? 16.537 -0.793 2.162 1.00 86.81 88 SER A CA 1
ATOM 656 C C . SER A 1 88 ? 16.286 -1.027 3.655 1.00 86.81 88 SER A C 1
ATOM 658 O O . SER A 1 88 ? 15.143 -1.191 4.091 1.00 86.81 88 SER A O 1
ATOM 660 N N . ASP A 1 89 ? 17.347 -0.973 4.460 1.00 83.25 89 ASP A N 1
ATOM 661 C CA . ASP A 1 89 ? 17.232 -1.043 5.917 1.00 83.25 89 ASP A CA 1
ATOM 662 C C . ASP A 1 89 ? 16.332 0.084 6.445 1.00 83.25 89 ASP A C 1
ATOM 664 O O . ASP A 1 89 ? 16.491 1.253 6.086 1.00 83.25 89 ASP A O 1
ATOM 668 N N . GLY A 1 90 ? 15.347 -0.287 7.265 1.00 81.00 90 GLY A N 1
ATOM 669 C CA . GLY A 1 90 ? 14.349 0.640 7.806 1.00 81.00 90 GLY A CA 1
ATOM 670 C C . GLY A 1 90 ? 13.166 0.955 6.882 1.00 81.00 90 GLY A C 1
ATOM 671 O O . GLY A 1 90 ? 12.304 1.731 7.284 1.00 81.00 90 GLY A O 1
ATOM 672 N N . SER A 1 91 ? 13.089 0.362 5.684 1.00 85.19 91 SER A N 1
ATOM 673 C CA . SER A 1 91 ? 11.910 0.461 4.812 1.00 85.19 91 SER A CA 1
ATOM 674 C C . SER A 1 91 ? 10.936 -0.690 5.091 1.00 85.19 91 SER A C 1
ATOM 676 O O . SER A 1 91 ? 11.313 -1.865 5.036 1.00 85.19 91 SER A O 1
ATOM 678 N N . LEU A 1 92 ? 9.675 -0.362 5.372 1.00 85.81 92 LEU A N 1
ATOM 679 C CA . LEU A 1 92 ? 8.569 -1.321 5.475 1.00 85.81 92 LEU A CA 1
ATOM 680 C C . LEU A 1 92 ? 8.034 -1.699 4.088 1.00 85.81 92 LEU A C 1
ATOM 682 O O . LEU A 1 92 ? 7.351 -2.715 3.933 1.00 85.81 92 LEU A O 1
ATOM 686 N N . ILE A 1 93 ? 8.324 -0.869 3.083 1.00 90.19 93 ILE A N 1
ATOM 687 C CA . ILE A 1 93 ? 7.834 -1.018 1.719 1.00 90.19 93 ILE A CA 1
ATOM 688 C C . ILE A 1 93 ? 8.851 -1.772 0.863 1.00 90.19 93 ILE A C 1
ATOM 690 O O . ILE A 1 93 ? 10.054 -1.529 0.894 1.00 90.19 93 ILE A O 1
ATOM 694 N N . GLY A 1 94 ? 8.358 -2.679 0.030 1.00 90.19 94 GLY A N 1
ATOM 695 C CA . GLY A 1 94 ? 9.159 -3.403 -0.943 1.00 90.19 94 GLY A CA 1
ATOM 696 C C . GLY A 1 94 ? 8.379 -3.718 -2.208 1.00 90.19 94 GLY A C 1
ATOM 697 O O . GLY A 1 94 ? 7.153 -3.584 -2.270 1.00 90.19 94 GLY A O 1
ATOM 698 N N . TYR A 1 95 ? 9.091 -4.207 -3.215 1.00 87.94 95 TYR A N 1
ATOM 699 C CA . TYR A 1 95 ? 8.478 -4.770 -4.408 1.00 87.94 95 TYR A CA 1
ATOM 700 C C . TYR A 1 95 ? 9.138 -6.072 -4.849 1.00 87.94 95 TYR A C 1
ATOM 702 O O . TYR A 1 95 ? 10.295 -6.372 -4.545 1.00 87.94 95 TYR A O 1
ATOM 710 N N . GLN A 1 96 ? 8.388 -6.861 -5.612 1.00 85.19 96 GLN A N 1
ATOM 711 C CA . GLN A 1 96 ? 8.908 -8.057 -6.261 1.00 85.19 96 GLN A CA 1
ATOM 712 C C . GLN A 1 96 ? 8.354 -8.179 -7.677 1.00 85.19 96 GLN A C 1
ATOM 714 O O . GLN A 1 96 ? 7.145 -8.328 -7.886 1.00 85.19 96 GLN A O 1
ATOM 719 N N . VAL A 1 97 ? 9.256 -8.173 -8.654 1.00 84.94 97 VAL A N 1
ATOM 720 C CA . VAL A 1 97 ? 8.941 -8.373 -10.066 1.00 84.94 97 VAL A CA 1
ATOM 721 C C . VAL A 1 97 ? 9.835 -9.465 -10.657 1.00 84.94 97 VAL A C 1
ATOM 723 O O . VAL A 1 97 ? 10.731 -10.005 -10.009 1.00 84.94 97 VAL A O 1
ATOM 726 N N . ARG A 1 98 ? 9.583 -9.859 -11.908 1.00 80.00 98 ARG A N 1
ATOM 727 C CA . ARG A 1 98 ? 10.478 -10.796 -12.596 1.00 80.00 98 ARG A CA 1
ATOM 728 C C . ARG A 1 98 ? 11.867 -10.162 -12.750 1.00 80.00 98 ARG A C 1
ATOM 730 O O . ARG A 1 98 ? 11.954 -9.052 -13.279 1.00 80.00 98 ARG A O 1
ATOM 737 N N . LEU A 1 99 ? 12.895 -10.906 -12.323 1.00 79.62 99 LEU A N 1
ATOM 738 C CA . LEU A 1 99 ? 14.328 -10.570 -12.395 1.00 79.62 99 LEU A CA 1
ATOM 739 C C . LEU A 1 99 ? 14.773 -9.352 -11.568 1.00 79.62 99 LEU A C 1
ATOM 741 O O . LEU A 1 99 ? 15.921 -8.947 -11.688 1.00 79.62 99 LEU A O 1
ATOM 745 N N . ASP A 1 100 ? 13.892 -8.783 -10.744 1.00 82.62 100 ASP A N 1
ATOM 746 C CA . ASP A 1 100 ? 14.213 -7.623 -9.915 1.00 82.62 100 ASP A CA 1
ATOM 747 C C . ASP A 1 100 ? 13.318 -7.598 -8.666 1.00 82.62 100 ASP A C 1
ATOM 749 O O . ASP A 1 100 ? 12.115 -7.879 -8.731 1.00 82.62 100 ASP A O 1
ATOM 753 N N . SER A 1 101 ? 13.899 -7.328 -7.504 1.00 84.38 101 SER A N 1
ATOM 754 C CA . SER A 1 101 ? 13.160 -7.265 -6.246 1.00 84.38 101 SER A CA 1
ATOM 755 C C . SER A 1 101 ? 13.908 -6.455 -5.208 1.00 84.38 101 SER A C 1
ATOM 757 O O . SER A 1 101 ? 15.091 -6.701 -4.982 1.00 84.38 101 SER A O 1
ATOM 759 N N . ALA A 1 102 ? 13.171 -5.618 -4.490 1.00 84.19 102 ALA A N 1
ATOM 760 C CA . ALA A 1 102 ? 13.668 -4.894 -3.338 1.00 84.19 102 ALA A CA 1
ATOM 761 C C . ALA A 1 102 ? 12.792 -5.245 -2.131 1.00 84.19 102 ALA A C 1
ATOM 763 O O . ALA A 1 102 ? 11.622 -4.863 -2.055 1.00 84.19 102 ALA A O 1
ATOM 764 N N . ARG A 1 103 ? 13.328 -6.063 -1.222 1.00 76.94 103 ARG A N 1
ATOM 765 C CA . ARG A 1 103 ? 12.648 -6.517 -0.001 1.00 76.94 103 ARG A CA 1
ATOM 766 C C . ARG A 1 103 ? 13.647 -6.495 1.145 1.00 76.94 103 ARG A C 1
ATOM 768 O O . ARG A 1 103 ? 14.713 -7.089 1.011 1.00 76.94 103 ARG A O 1
ATOM 775 N N . CYS A 1 104 ? 13.278 -5.871 2.257 1.00 65.50 104 CYS A N 1
ATOM 776 C CA . CYS A 1 104 ? 14.079 -5.946 3.468 1.00 65.50 104 CYS A CA 1
ATOM 777 C C . CYS A 1 104 ? 13.845 -7.314 4.131 1.00 65.50 104 CYS A C 1
ATOM 779 O O . CYS A 1 104 ? 12.703 -7.739 4.302 1.00 65.50 104 CYS A O 1
ATOM 781 N N . SER A 1 105 ? 14.915 -8.025 4.484 1.00 58.47 105 SER A N 1
ATOM 782 C CA . SER A 1 105 ? 14.844 -9.330 5.163 1.00 58.47 105 SER A CA 1
ATOM 783 C C . SER A 1 105 ? 14.588 -9.222 6.668 1.00 58.47 105 SER A C 1
ATOM 785 O O . SER A 1 105 ? 14.380 -10.241 7.319 1.00 58.47 105 SER A O 1
ATOM 787 N N . PHE A 1 106 ? 14.650 -8.011 7.226 1.00 50.34 106 PHE A N 1
ATOM 788 C CA . PHE A 1 106 ? 14.682 -7.787 8.671 1.00 50.34 106 PHE A CA 1
ATOM 789 C C . PHE A 1 106 ? 13.312 -7.456 9.278 1.00 50.34 106 PHE A C 1
ATOM 791 O O . PHE A 1 106 ? 13.153 -7.486 10.496 1.00 50.34 106 PHE A O 1
ATOM 798 N N . VAL A 1 107 ? 12.312 -7.144 8.448 1.00 50.25 107 VAL A N 1
ATOM 799 C CA . VAL A 1 107 ? 11.020 -6.646 8.926 1.00 50.25 107 VAL A CA 1
ATOM 800 C C . VAL A 1 107 ? 9.953 -7.733 8.812 1.00 50.25 107 VAL A C 1
ATOM 802 O O . VAL A 1 107 ? 9.558 -8.125 7.717 1.00 50.25 107 VAL A O 1
ATOM 805 N N . HIS A 1 108 ? 9.463 -8.204 9.961 1.00 52.81 108 HIS A N 1
ATOM 806 C CA . HIS A 1 108 ? 8.325 -9.131 10.036 1.00 52.81 108 HIS A CA 1
ATOM 807 C C . HIS A 1 108 ? 7.049 -8.519 9.418 1.00 52.81 108 HIS A C 1
ATOM 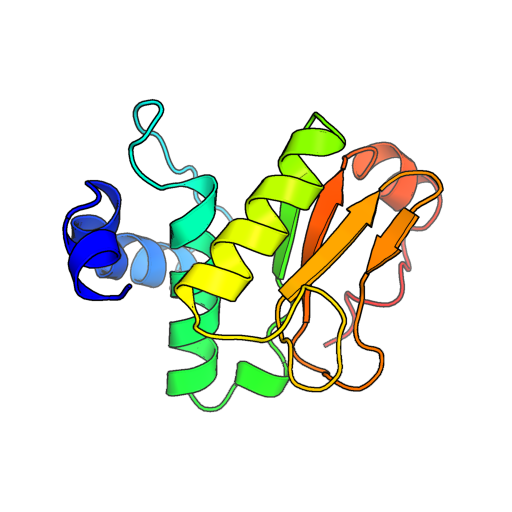809 O O . HIS A 1 108 ? 6.267 -9.211 8.771 1.00 52.81 108 HIS A O 1
ATOM 815 N N . SER A 1 109 ? 6.907 -7.194 9.518 1.00 52.88 109 SER A N 1
ATOM 816 C CA . SER A 1 109 ? 5.892 -6.385 8.841 1.00 52.88 109 SER A CA 1
ATOM 817 C C . SER A 1 109 ? 6.370 -5.973 7.450 1.00 52.88 109 SER A C 1
ATOM 819 O O . SER A 1 109 ? 7.065 -4.971 7.301 1.00 52.88 109 SER A O 1
ATOM 821 N N . THR A 1 110 ? 6.034 -6.736 6.414 1.00 57.78 110 THR A N 1
ATOM 822 C CA . THR A 1 110 ? 6.409 -6.366 5.042 1.00 57.78 110 THR A CA 1
ATOM 823 C C . THR A 1 110 ? 5.188 -5.894 4.264 1.00 57.78 110 THR A C 1
ATOM 825 O O . THR A 1 110 ? 4.223 -6.632 4.068 1.00 57.78 110 THR A O 1
ATOM 828 N N . PHE A 1 111 ? 5.261 -4.672 3.747 1.00 59.28 111 PHE A N 1
ATOM 829 C CA . PHE A 1 111 ? 4.366 -4.198 2.708 1.00 59.28 111 PHE A CA 1
ATOM 830 C C . PHE A 1 111 ? 5.002 -4.481 1.341 1.00 59.28 111 PHE A C 1
ATOM 832 O O . PHE A 1 111 ? 5.979 -3.836 0.961 1.00 59.28 111 PHE A O 1
ATOM 839 N N . CYS A 1 112 ? 4.471 -5.429 0.566 1.00 59.88 112 CYS A N 1
ATOM 840 C CA . CYS A 1 112 ? 5.075 -5.823 -0.709 1.00 59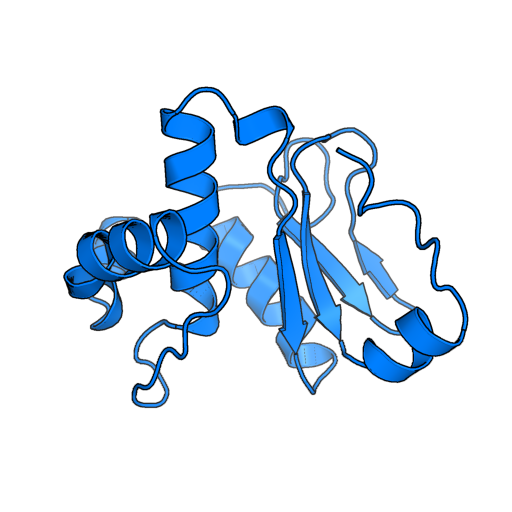.88 112 CYS A CA 1
ATOM 841 C C . CYS A 1 112 ? 4.149 -5.572 -1.905 1.00 59.88 112 CYS A C 1
ATOM 843 O O . CYS A 1 112 ? 3.106 -6.213 -2.060 1.00 59.88 112 CYS A O 1
ATOM 845 N N . PHE A 1 113 ? 4.581 -4.706 -2.822 1.00 65.81 113 PHE A N 1
ATOM 846 C CA . PHE A 1 113 ? 3.963 -4.564 -4.138 1.00 65.81 113 PHE A CA 1
ATOM 847 C C . PHE A 1 113 ? 4.527 -5.612 -5.100 1.00 65.81 113 PHE A C 1
ATOM 849 O O . PHE A 1 113 ? 5.713 -5.630 -5.428 1.00 65.81 113 PHE A O 1
ATOM 856 N N . LYS A 1 114 ? 3.681 -6.515 -5.584 1.00 60.09 114 LYS A N 1
ATOM 857 C CA . LYS A 1 114 ? 4.092 -7.598 -6.482 1.00 60.09 114 LYS A CA 1
ATOM 858 C C . LYS A 1 114 ? 3.455 -7.443 -7.847 1.00 60.09 114 LYS A C 1
ATOM 860 O O . LYS A 1 114 ? 2.302 -7.045 -7.964 1.00 60.09 114 LYS A O 1
ATOM 865 N N . VAL A 1 115 ? 4.175 -7.829 -8.891 1.00 53.50 115 VAL A N 1
ATOM 866 C CA . VAL A 1 115 ? 3.554 -8.037 -10.206 1.00 53.50 115 VAL A CA 1
ATOM 867 C C . VAL A 1 115 ? 2.942 -9.428 -10.223 1.00 53.50 115 VAL A C 1
ATOM 869 O O . VAL A 1 115 ? 3.650 -10.392 -9.928 1.00 53.50 115 VAL A O 1
ATOM 872 N N . MET A 1 116 ? 1.646 -9.540 -10.534 1.00 52.19 116 MET A N 1
ATOM 873 C CA . MET A 1 116 ? 0.996 -10.851 -10.678 1.00 52.19 116 MET A CA 1
ATOM 874 C C . MET A 1 116 ? 1.638 -11.621 -11.830 1.00 52.19 116 MET A C 1
ATOM 876 O O . MET A 1 116 ? 1.863 -11.073 -12.904 1.00 52.19 116 MET A O 1
ATOM 880 N N . ASP A 1 117 ? 2.107 -12.835 -11.551 1.00 48.53 117 ASP A N 1
ATOM 881 C CA . ASP A 1 117 ? 1.327 -14.074 -11.682 1.00 48.53 117 ASP A CA 1
ATOM 882 C C . ASP A 1 117 ? 1.022 -14.791 -10.333 1.00 48.53 117 ASP A C 1
ATOM 884 O O . ASP A 1 117 ? 1.478 -15.901 -10.066 1.00 48.53 117 ASP A O 1
ATOM 888 N N . LEU A 1 118 ? 0.278 -14.141 -9.424 1.00 57.16 118 LEU A N 1
ATOM 889 C CA . LEU A 1 118 ? -0.061 -14.663 -8.080 1.00 57.16 118 LEU A CA 1
ATOM 890 C C . LEU A 1 118 ? -0.859 -15.972 -8.149 1.00 57.16 118 LEU A C 1
ATOM 892 O O . LEU A 1 118 ? -0.602 -16.866 -7.354 1.00 57.16 118 LEU A O 1
ATOM 896 N N . ILE A 1 119 ? -1.772 -16.100 -9.119 1.00 53.09 119 ILE A N 1
ATOM 897 C CA . ILE A 1 119 ? -2.540 -17.333 -9.341 1.00 53.09 119 ILE A CA 1
ATOM 898 C C . ILE A 1 119 ? -1.591 -18.469 -9.726 1.00 53.09 119 ILE A C 1
ATOM 900 O O . ILE A 1 119 ? -1.583 -19.492 -9.057 1.00 53.09 119 ILE A O 1
ATOM 904 N N . ASN A 1 120 ? -0.713 -18.270 -10.715 1.00 50.44 120 ASN A N 1
ATOM 905 C CA . ASN A 1 120 ? 0.264 -19.294 -11.093 1.00 50.44 120 ASN A CA 1
ATOM 906 C C . ASN A 1 120 ? 1.214 -19.644 -9.938 1.00 50.44 120 ASN A C 1
ATOM 908 O O . ASN A 1 120 ? 1.519 -20.812 -9.743 1.00 50.44 120 ASN A O 1
ATOM 912 N N . LYS A 1 121 ? 1.638 -18.677 -9.115 1.00 55.75 121 LYS A N 1
ATOM 913 C CA . LYS A 1 121 ? 2.489 -18.966 -7.948 1.00 55.75 121 LYS A CA 1
ATOM 914 C C . LYS A 1 121 ? 1.772 -19.698 -6.813 1.00 55.75 121 LYS A C 1
ATOM 916 O O . LYS A 1 121 ? 2.382 -20.594 -6.251 1.00 55.75 121 LYS A O 1
ATOM 921 N N . LEU A 1 122 ? 0.522 -19.357 -6.499 1.00 57.09 122 LEU A N 1
ATOM 922 C CA . LEU A 1 122 ? -0.293 -20.088 -5.514 1.00 57.09 122 LEU A CA 1
ATOM 923 C C . LEU A 1 122 ? -0.658 -21.494 -6.008 1.00 57.09 122 LEU A C 1
ATOM 925 O O . LEU A 1 122 ? -0.736 -22.421 -5.210 1.00 57.09 122 LEU A O 1
ATOM 929 N N . LEU A 1 123 ? -0.847 -21.661 -7.321 1.00 53.91 123 LEU A N 1
ATOM 930 C CA . LEU A 1 123 ? -1.053 -22.970 -7.946 1.00 53.91 123 LE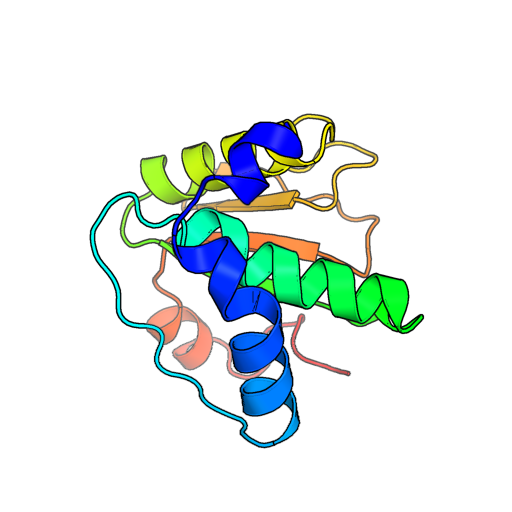U A CA 1
ATOM 931 C C . LEU A 1 123 ? 0.223 -23.827 -7.932 1.00 53.91 123 LEU A C 1
ATOM 933 O O . LEU A 1 123 ? 0.129 -25.045 -7.818 1.00 53.91 123 LEU A O 1
ATOM 937 N N . ILE A 1 124 ? 1.403 -23.208 -8.054 1.00 58.88 124 ILE A N 1
ATOM 938 C CA . ILE A 1 124 ? 2.706 -23.896 -8.040 1.00 58.88 124 ILE A CA 1
ATOM 939 C C . ILE A 1 124 ? 3.189 -24.176 -6.607 1.00 58.88 124 ILE A C 1
ATOM 941 O O . ILE A 1 124 ? 3.821 -25.203 -6.373 1.00 58.88 124 ILE A O 1
ATOM 945 N N . ASP A 1 125 ? 2.899 -23.294 -5.650 1.00 57.50 125 ASP A N 1
ATOM 946 C CA . ASP A 1 125 ? 3.269 -23.447 -4.242 1.00 57.50 125 ASP A CA 1
ATOM 947 C C . ASP A 1 125 ? 2.113 -23.019 -3.315 1.00 57.50 125 ASP A C 1
ATOM 949 O O . ASP A 1 125 ? 2.003 -21.843 -2.943 1.00 57.50 125 ASP A O 1
ATOM 953 N N . PRO A 1 126 ? 1.259 -23.976 -2.900 1.00 57.81 126 PRO A N 1
ATOM 954 C CA . PRO A 1 126 ? 0.188 -23.732 -1.935 1.00 57.81 126 PRO A CA 1
ATOM 955 C C . PRO A 1 126 ? 0.706 -23.371 -0.532 1.00 57.81 126 PRO A C 1
ATOM 957 O O . PRO A 1 126 ? -0.058 -22.868 0.287 1.00 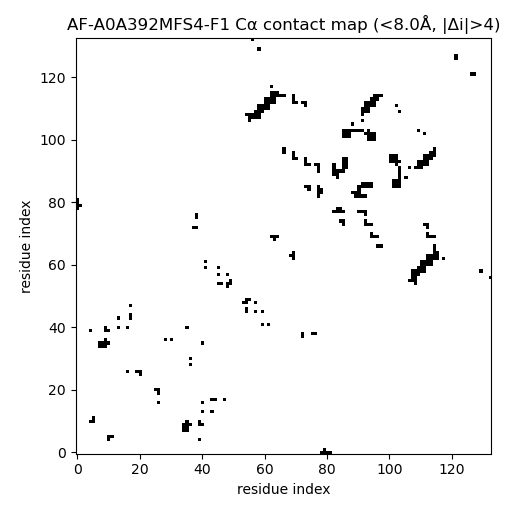57.81 126 PRO A O 1
ATOM 960 N N . ASN A 1 127 ? 1.987 -23.635 -0.241 1.00 52.00 127 ASN A N 1
ATOM 961 C CA . ASN A 1 127 ? 2.625 -23.443 1.063 1.00 52.00 127 ASN A CA 1
ATOM 962 C C . ASN A 1 127 ? 3.568 -22.229 1.085 1.00 52.00 127 ASN A C 1
ATOM 964 O O . ASN A 1 127 ? 4.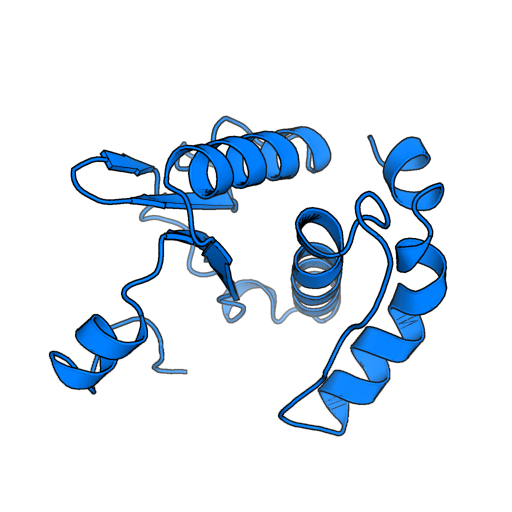456 -22.157 1.942 1.00 52.00 127 ASN A O 1
ATOM 968 N N . TRP A 1 128 ? 3.380 -21.275 0.165 1.00 54.31 128 TRP A N 1
ATOM 969 C CA . TRP A 1 128 ? 4.252 -20.113 0.016 1.00 54.31 128 TRP A CA 1
ATOM 970 C C . TRP A 1 128 ? 4.562 -19.444 1.379 1.00 54.31 128 TRP A C 1
ATOM 972 O O . TRP A 1 128 ? 3.633 -19.128 2.134 1.00 54.31 128 TRP A O 1
ATOM 982 N N . PRO A 1 129 ? 5.840 -19.163 1.722 1.00 47.00 129 PRO A N 1
ATOM 983 C CA . PRO A 1 129 ? 6.302 -19.045 3.110 1.00 47.00 129 PRO A CA 1
ATOM 984 C C . PRO A 1 129 ? 6.054 -17.660 3.734 1.00 47.00 129 PRO A C 1
ATOM 986 O O . PRO A 1 129 ? 6.919 -17.079 4.379 1.00 47.00 129 PRO A O 1
ATOM 989 N N . SER A 1 130 ? 4.888 -17.061 3.508 1.00 50.81 130 SER A N 1
ATOM 990 C CA . SER A 1 130 ? 4.547 -15.734 4.054 1.00 50.81 130 SER A CA 1
ATOM 991 C C . SER A 1 130 ? 3.104 -15.630 4.557 1.00 50.81 130 SER A C 1
ATOM 993 O O . SER A 1 130 ? 2.669 -14.539 4.912 1.00 50.81 130 SER A O 1
ATOM 995 N N . MET A 1 131 ? 2.374 -16.751 4.565 1.00 38.47 131 MET A N 1
ATOM 996 C CA . MET A 1 131 ? 0.995 -16.887 5.054 1.00 38.47 131 MET A CA 1
ATOM 997 C C . MET A 1 131 ? 0.905 -17.920 6.190 1.00 38.47 131 MET A C 1
ATOM 999 O O . MET A 1 131 ? -0.045 -18.695 6.258 1.00 38.47 131 MET A O 1
ATOM 1003 N N . LYS A 1 132 ? 1.907 -17.980 7.071 1.00 27.02 132 LYS A N 1
ATOM 1004 C CA . LYS A 1 132 ? 1.708 -18.610 8.380 1.00 27.02 132 LYS A CA 1
ATOM 1005 C C . LYS A 1 132 ? 1.591 -17.503 9.431 1.00 27.02 132 LYS A C 1
ATOM 1007 O O . LYS A 1 132 ? 2.390 -16.570 9.342 1.00 27.02 132 LYS A O 1
ATOM 1012 N N . PRO A 1 133 ? 0.574 -17.576 10.310 1.00 35.50 133 PRO A N 1
ATOM 1013 C CA . PRO A 1 133 ? 0.373 -16.613 11.388 1.00 35.50 133 PRO A CA 1
ATOM 1014 C C . PRO A 1 133 ? 1.550 -16.598 12.364 1.00 35.50 133 PRO A C 1
ATOM 1016 O O . PRO A 1 133 ? 2.262 -17.630 12.449 1.00 35.50 133 PRO A O 1
#

pLDDT: mean 81.66, std 16.34, range [27.02, 96.12]

Nearest PDB structures (foldseek):
  8szs-assembly1_A  TM=9.476E-01  e=2.950E-09  Felis catus
  8b9g-assembly1_A  TM=9.121E-01  e=2.129E-09  Drosophila melanogaster
  8szp-assembly2_B  TM=9.310E-01  e=7.347E-09  Homo sapiens
  8szq-assembly1_A  TM=9.334E-01  e=3.291E-08  Felis catus
  8szp-assembly1_A  TM=9.312E-01  e=4.001E-08  Homo sapiens

InterPro domains:
  IPR027417 P-loop containing nucleoside triphosphate hydrolase [G3DSA:3.40.50.300] (1-131)
  IPR027417 P-loop containing nucleoside triphosphate hydrolase [SSF52540] (11-105)

Foldseek 3Di:
DVVVLCPQQCNVCLVVLVVVVVVDVDDDDDDDPRSCCQQPSLVSVLVVCVVVVNNLQAEAEAEDQDPVCLQVSLQVNCVVVVHPHAQDPRGLTWEDEVPDIRHDPPGSRHHYYYYDVVVVVCVVPVPPPNPDD

Organism: NCBI:txid97028

Sequence (133 aa):
MLKFRATLPIATLKGDILQILKENDVLVVCGETGSGKTTQVPQFILDEMIESGHGGHCNIICTQPRRIAAISVAERVADERCEPSPGSDGSLIGYQVRLDSARCSFVHSTFCFKVMDLINKLLIDPNWPSMKP

Mean predicted aligned error: 7.15 Å